Protein AF-A0A0R3PUI6-F1 (afdb_monomer_lite)

pLDDT: mean 72.41, std 14.97, range [42.34, 93.5]

InterPro domains:
  IPR003038 DAD/Ost2 [PF02109] (5-43)
  IPR003038 DAD/Ost2 [PF02109] (54-118)
  IPR003038 DAD/Ost2 [PTHR10705] (55-125)
  IPR015089 Cytochrome b-c1 complex subunit 10 [PF08997] (132-168)
  IPR029027 Single alpha-helix domain superfamily [SSF81518] (131-165)

Radius of gyration: 19.94 Å; chains: 1; bounding box: 61×32×53 Å

Organism: Angiostrongylus costaricensis (NCBI:txid334426)

Sequence (168 aa):
MQAVQVLKKLFDNYRQTTSGKLKIIDAYMLYILLTGIAQFSNVEVIRIGSESIKIVFQFLYCVLVGTFPFNSFLSGFISTITSFVLASCLRTQVNDENKAEFSHISPERAFADFIFAHKCDDAMLINDFSYPTYGAYGASAFLLAIYFCEWKTVGQYIPLWNKRYAAD

Foldseek 3Di:
DVVVVVVVVVVVCCVVPDDPVLVVLVVVLVVLVVVLVVLLVPPDPPDDDDSVCSVVVLVVCCVPVHCPPVLVSVLSNLLSVLLNLLSVLLSQLPDPVNCVVNVVADNVNSVVLSVVLNVLSVVLSVVPPDDDCSVVSSVVSVVSSVVSRPPPPVLCVVPVSVVVVPDD

Secondary structure (DSSP, 8-state):
-HHHHHHHHHHHHHHHHS-HHHHHHHHHHHHHHHHHHHHHHTS-S-S-S-GGGHHHHHHHHHHHT-STTHHHHHHHHHHHHHHHHHHHHHHHHH-GGGTTTSTT--HHHHHHHHHHHHHHHHHHHHTTTS-S-HHHHHHHHHHHHHHHS--HHHHTTSTTTGGGS---

Structure (mmCIF, N/CA/C/O backbone):
data_AF-A0A0R3PUI6-F1
#
_entry.id   AF-A0A0R3PUI6-F1
#
loop_
_atom_site.group_PDB
_atom_site.id
_atom_site.type_symbol
_atom_site.label_atom_id
_atom_site.label_alt_id
_atom_site.label_comp_id
_atom_site.label_asym_id
_atom_site.label_entity_id
_atom_site.label_seq_id
_atom_site.pdbx_PDB_ins_code
_atom_site.Cartn_x
_atom_site.Cartn_y
_atom_site.Cartn_z
_atom_site.occupancy
_atom_site.B_iso_or_equiv
_atom_site.auth_seq_id
_atom_site.auth_comp_id
_atom_site.auth_asym_id
_atom_site.auth_atom_id
_atom_site.pdbx_PDB_model_num
ATOM 1 N N . MET A 1 1 ? 15.772 12.565 25.999 1.00 66.56 1 MET A N 1
ATOM 2 C CA . MET A 1 1 ? 14.896 11.685 26.814 1.00 66.56 1 MET A CA 1
ATOM 3 C C . MET A 1 1 ? 13.399 11.901 26.568 1.00 66.56 1 MET A C 1
ATOM 5 O O . MET A 1 1 ? 12.681 10.912 26.557 1.00 66.56 1 MET A O 1
ATOM 9 N N . GLN A 1 2 ? 12.926 13.123 26.283 1.00 84.12 2 GLN A N 1
ATOM 10 C CA . GLN A 1 2 ? 11.508 13.383 25.965 1.00 84.12 2 GLN A CA 1
ATOM 11 C C . GLN A 1 2 ? 11.010 12.658 24.698 1.00 84.12 2 GLN A C 1
ATOM 13 O O . GLN A 1 2 ? 9.955 12.036 24.730 1.00 84.12 2 GLN A O 1
ATOM 18 N N . ALA A 1 3 ? 11.792 12.641 23.611 1.00 87.12 3 ALA A N 1
ATOM 19 C CA . ALA A 1 3 ? 11.397 11.967 22.366 1.00 87.12 3 ALA A CA 1
ATOM 20 C C . ALA A 1 3 ? 11.128 10.460 22.550 1.00 87.12 3 ALA A C 1
ATOM 22 O O . ALA A 1 3 ? 10.137 9.938 22.056 1.00 87.12 3 ALA A O 1
ATOM 23 N N . VAL A 1 4 ? 11.962 9.765 23.332 1.00 89.75 4 VAL A N 1
ATOM 24 C CA . VAL A 1 4 ? 11.780 8.332 23.627 1.00 89.75 4 VAL A CA 1
ATOM 25 C C . VAL A 1 4 ? 10.495 8.086 24.422 1.00 89.75 4 VAL A C 1
ATOM 27 O O . VAL A 1 4 ? 9.809 7.096 24.189 1.00 89.75 4 VAL A O 1
ATOM 30 N N . GLN A 1 5 ? 10.139 8.990 25.339 1.00 89.00 5 GLN A N 1
ATOM 31 C CA . GLN A 1 5 ? 8.887 8.899 26.096 1.00 89.00 5 GLN A CA 1
ATOM 32 C C . GLN A 1 5 ? 7.665 9.131 25.201 1.00 89.00 5 GLN A C 1
ATOM 34 O O . GLN A 1 5 ? 6.681 8.405 25.325 1.00 89.00 5 GLN A O 1
ATOM 39 N N . VAL A 1 6 ? 7.740 10.087 24.269 1.00 93.06 6 VAL A N 1
ATOM 40 C CA . VAL A 1 6 ? 6.681 10.326 23.278 1.00 93.06 6 VAL A CA 1
ATOM 41 C C . VAL A 1 6 ? 6.499 9.103 22.380 1.00 93.06 6 VAL A C 1
ATOM 43 O O . VAL A 1 6 ? 5.373 8.646 22.214 1.00 93.06 6 VAL A O 1
ATOM 46 N N . LEU A 1 7 ? 7.589 8.517 21.875 1.00 91.44 7 LEU A N 1
ATOM 47 C CA . LEU A 1 7 ? 7.534 7.310 21.042 1.00 91.44 7 LEU A CA 1
ATOM 48 C C . LEU A 1 7 ? 6.928 6.116 21.787 1.00 91.44 7 LEU A C 1
ATOM 50 O O . LEU A 1 7 ? 6.070 5.433 21.234 1.00 91.44 7 LEU A O 1
ATOM 54 N N . LYS A 1 8 ? 7.317 5.896 23.051 1.00 91.50 8 LYS A N 1
ATOM 55 C CA . LYS A 1 8 ? 6.709 4.852 23.892 1.00 91.50 8 LYS A CA 1
ATOM 56 C C . LYS A 1 8 ? 5.211 5.084 24.069 1.00 91.50 8 LYS A C 1
ATOM 58 O O . LYS A 1 8 ? 4.429 4.185 23.798 1.00 91.50 8 LYS A O 1
ATOM 63 N N . LYS A 1 9 ? 4.805 6.309 24.415 1.00 93.50 9 LYS A N 1
ATOM 64 C CA . LYS A 1 9 ? 3.390 6.655 24.598 1.00 93.50 9 LYS A CA 1
ATOM 65 C C . LYS A 1 9 ? 2.573 6.472 23.313 1.00 93.50 9 LYS A C 1
ATOM 67 O O . LYS A 1 9 ? 1.459 5.964 23.375 1.00 93.50 9 LYS A O 1
ATOM 72 N N . LEU A 1 10 ? 3.117 6.856 22.156 1.00 92.12 10 LEU A N 1
ATOM 73 C CA . LEU A 1 10 ? 2.472 6.643 20.856 1.00 92.12 10 LEU A CA 1
ATOM 74 C C . LEU A 1 10 ? 2.314 5.154 20.541 1.00 92.12 10 LEU A C 1
ATOM 76 O O . LEU A 1 10 ? 1.241 4.733 20.117 1.00 92.12 10 LEU A O 1
ATOM 80 N N . PHE A 1 11 ? 3.355 4.358 20.784 1.00 90.19 11 PHE A N 1
ATOM 81 C CA . PHE A 1 11 ? 3.322 2.917 20.551 1.00 90.19 11 PHE A CA 1
ATOM 82 C C . PHE A 1 11 ? 2.344 2.196 21.488 1.00 90.19 11 PHE A C 1
ATOM 84 O O . PHE A 1 11 ? 1.568 1.352 21.039 1.00 90.19 11 PHE A O 1
ATOM 91 N N . ASP A 1 12 ? 2.338 2.560 22.770 1.00 92.81 12 ASP A N 1
ATOM 92 C CA . ASP A 1 12 ? 1.431 1.990 23.767 1.00 92.81 12 ASP A CA 1
ATOM 93 C C . ASP A 1 12 ? -0.030 2.323 23.436 1.00 92.81 12 ASP A C 1
ATOM 95 O O . ASP A 1 12 ? -0.879 1.428 23.444 1.00 92.81 12 ASP A O 1
ATOM 99 N N . ASN A 1 13 ? -0.311 3.573 23.046 1.00 91.94 13 ASN A N 1
ATOM 100 C CA . ASN A 1 13 ? -1.634 3.989 22.578 1.00 91.94 13 ASN A CA 1
ATOM 101 C C . ASN A 1 13 ? -2.050 3.230 21.311 1.00 91.94 13 ASN A C 1
ATOM 103 O O . ASN A 1 13 ? -3.132 2.654 21.268 1.00 91.94 13 ASN A O 1
ATOM 107 N N . TYR A 1 14 ? -1.182 3.154 20.298 1.00 89.88 14 TYR A N 1
ATOM 108 C CA . TYR A 1 14 ? -1.461 2.409 19.065 1.00 89.88 14 TYR A CA 1
ATOM 109 C C . TYR A 1 14 ? -1.798 0.939 19.348 1.00 89.88 14 TYR A C 1
ATOM 111 O O . TYR A 1 14 ? -2.744 0.384 18.781 1.00 89.88 14 TYR A O 1
ATOM 119 N N . ARG A 1 15 ? -1.045 0.307 20.257 1.00 89.75 15 ARG A N 1
ATOM 120 C CA . ARG A 1 15 ? -1.237 -1.097 20.623 1.00 89.75 15 ARG A CA 1
ATOM 121 C C . ARG A 1 15 ? -2.583 -1.342 21.308 1.00 89.75 15 ARG A C 1
ATOM 123 O O . ARG A 1 15 ? -3.131 -2.427 21.109 1.00 89.75 15 ARG A O 1
ATOM 130 N N . GLN A 1 16 ? -3.092 -0.383 22.077 1.00 89.81 16 GLN A N 1
ATOM 131 C CA . GLN A 1 16 ? -4.359 -0.501 22.807 1.00 89.81 16 GLN A CA 1
ATOM 132 C C . GLN A 1 16 ? -5.574 -0.124 21.950 1.00 89.81 16 GLN A C 1
ATOM 134 O O . GLN A 1 16 ? -6.572 -0.838 21.987 1.00 89.81 16 GLN A O 1
ATOM 139 N N . THR A 1 17 ? -5.482 0.940 21.149 1.00 88.31 17 THR A N 1
ATOM 140 C CA . THR A 1 17 ? -6.613 1.460 20.361 1.00 88.31 17 THR A CA 1
ATOM 141 C C . THR A 1 17 ? -6.857 0.665 19.073 1.00 88.31 17 THR A C 1
ATOM 143 O O . THR A 1 17 ? -7.997 0.511 18.647 1.00 88.31 17 THR A O 1
ATOM 146 N N . THR A 1 18 ? -5.807 0.118 18.448 1.00 88.31 18 THR A N 1
ATOM 147 C CA . THR A 1 18 ? -5.923 -0.510 17.118 1.00 88.31 18 THR A CA 1
ATOM 148 C C . THR A 1 18 ? -6.318 -1.986 17.204 1.00 88.31 18 THR A C 1
ATOM 150 O O . THR A 1 18 ? -5.652 -2.794 17.871 1.00 88.31 18 THR A O 1
ATOM 153 N N . SER A 1 19 ? -7.366 -2.368 16.466 1.00 89.62 19 SER A N 1
ATOM 154 C CA . SER A 1 19 ? -7.842 -3.753 16.390 1.00 89.62 19 SER A CA 1
ATOM 155 C C . SER A 1 19 ? -6.830 -4.688 15.703 1.00 89.62 19 SER A C 1
ATOM 157 O O . SER A 1 19 ? -5.956 -4.262 14.945 1.00 89.62 19 SER A O 1
ATOM 159 N N . GLY A 1 20 ? -6.932 -5.998 15.960 1.00 88.12 20 GLY A N 1
ATOM 160 C CA . GLY A 1 20 ? -6.009 -6.993 15.395 1.00 88.12 20 GLY A CA 1
ATOM 161 C C . GLY A 1 20 ? -6.016 -7.044 13.863 1.00 88.12 20 GLY A C 1
ATOM 162 O O . GLY A 1 20 ? -4.962 -7.202 13.255 1.00 88.12 20 GLY A O 1
ATOM 163 N N . LYS A 1 21 ? -7.183 -6.843 13.236 1.00 87.88 21 LYS A N 1
ATOM 164 C CA . LYS A 1 21 ? -7.322 -6.823 11.771 1.00 87.88 21 LYS A CA 1
ATOM 165 C C . LYS A 1 21 ? -6.571 -5.640 11.155 1.00 87.88 21 LYS A C 1
ATOM 167 O O . LYS A 1 21 ? -5.836 -5.829 10.192 1.00 87.88 21 LYS A O 1
ATOM 172 N N . LEU A 1 22 ? -6.687 -4.451 11.753 1.00 89.44 22 LEU A N 1
ATOM 173 C CA . LEU A 1 22 ? -5.975 -3.259 11.284 1.00 89.44 22 LEU A CA 1
ATOM 174 C C . LEU A 1 22 ? -4.454 -3.406 11.437 1.00 89.44 22 LEU A C 1
ATOM 176 O O . LEU A 1 22 ? -3.719 -3.047 10.525 1.00 89.44 22 LEU A O 1
A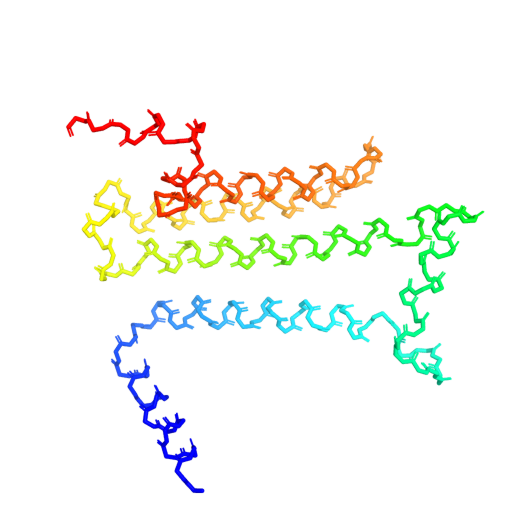TOM 180 N N . LYS A 1 23 ? -3.979 -4.032 12.523 1.00 92.38 23 LYS A N 1
ATOM 181 C CA . LYS A 1 23 ? -2.543 -4.302 12.725 1.00 92.38 23 LYS A CA 1
ATOM 182 C C . LYS A 1 23 ? -1.934 -5.181 11.629 1.00 92.38 23 LYS A C 1
ATOM 184 O O . LYS A 1 23 ? -0.769 -4.993 11.293 1.00 92.38 23 LYS A O 1
ATOM 189 N N . ILE A 1 24 ? -2.696 -6.134 11.084 1.00 92.81 24 ILE A N 1
ATOM 190 C CA . ILE A 1 24 ? -2.241 -6.979 9.968 1.00 92.81 24 ILE A CA 1
ATOM 191 C C . ILE A 1 24 ? -2.090 -6.140 8.695 1.00 92.81 24 ILE A C 1
ATOM 193 O O . ILE A 1 24 ? -1.083 -6.267 8.002 1.00 92.81 24 ILE A O 1
ATOM 197 N N . ILE A 1 25 ? -3.048 -5.251 8.416 1.00 92.50 25 ILE A N 1
ATOM 198 C CA . ILE A 1 25 ? -2.982 -4.343 7.262 1.00 92.50 25 ILE A CA 1
ATOM 199 C C . ILE A 1 25 ? -1.794 -3.380 7.411 1.00 92.50 25 ILE A C 1
ATOM 201 O O . ILE A 1 25 ? -1.027 -3.202 6.469 1.00 92.50 25 ILE A O 1
ATOM 205 N N . ASP A 1 26 ? -1.579 -2.826 8.607 1.00 91.75 26 ASP A N 1
ATOM 206 C CA . ASP A 1 26 ? -0.437 -1.953 8.901 1.00 91.75 26 ASP A CA 1
ATOM 207 C C . ASP A 1 26 ? 0.911 -2.693 8.754 1.00 91.75 26 ASP A C 1
ATOM 209 O O . ASP A 1 26 ? 1.869 -2.137 8.214 1.00 91.75 26 ASP A O 1
ATOM 213 N N . ALA A 1 27 ? 0.988 -3.967 9.159 1.00 93.12 27 ALA A N 1
ATOM 214 C CA . ALA A 1 27 ? 2.172 -4.803 8.945 1.00 93.12 27 ALA A CA 1
ATOM 215 C C . ALA A 1 27 ? 2.423 -5.091 7.454 1.00 93.12 27 ALA A C 1
ATOM 217 O O . ALA A 1 27 ? 3.571 -5.078 7.009 1.00 93.12 27 ALA A O 1
ATOM 218 N N . TYR A 1 28 ? 1.362 -5.308 6.672 1.00 92.88 28 TYR A N 1
ATOM 219 C CA . TYR A 1 28 ? 1.456 -5.469 5.221 1.00 92.88 28 TYR A CA 1
ATOM 220 C C . TYR A 1 28 ? 1.917 -4.179 4.525 1.00 92.88 28 TYR A C 1
ATOM 222 O O . TYR A 1 28 ? 2.812 -4.227 3.683 1.00 92.88 28 TYR A O 1
ATOM 230 N N . MET A 1 29 ? 1.401 -3.014 4.930 1.00 91.75 29 MET A N 1
ATOM 231 C CA . MET A 1 29 ? 1.878 -1.717 4.431 1.00 91.75 29 MET A CA 1
ATOM 232 C C . MET A 1 29 ? 3.357 -1.484 4.750 1.00 91.75 29 MET A C 1
ATOM 234 O O . MET A 1 29 ? 4.101 -1.000 3.896 1.00 91.75 29 MET A O 1
ATOM 238 N N . LEU A 1 30 ? 3.804 -1.863 5.953 1.00 92.25 30 LEU A N 1
ATOM 239 C CA . LEU A 1 30 ? 5.218 -1.805 6.320 1.00 92.25 30 LEU A CA 1
ATOM 240 C C . LEU A 1 30 ? 6.063 -2.736 5.442 1.00 92.25 30 LEU A C 1
ATOM 242 O O . LEU A 1 30 ? 7.127 -2.329 4.986 1.00 92.25 30 LEU A O 1
ATOM 246 N N . TYR A 1 31 ? 5.591 -3.957 5.178 1.00 91.25 31 TYR A N 1
ATOM 247 C CA . TYR A 1 31 ? 6.259 -4.882 4.263 1.00 91.25 31 TYR A CA 1
ATOM 248 C C . TYR A 1 31 ? 6.410 -4.276 2.863 1.00 91.25 31 TYR A C 1
ATOM 250 O O . TYR A 1 31 ? 7.531 -4.226 2.364 1.00 91.25 31 TYR A O 1
ATOM 258 N N . ILE A 1 32 ? 5.336 -3.736 2.270 1.00 88.88 32 ILE A N 1
ATOM 259 C CA . ILE A 1 32 ? 5.394 -3.103 0.941 1.00 88.88 32 ILE A CA 1
ATOM 260 C C . ILE A 1 32 ? 6.394 -1.942 0.934 1.00 88.88 32 ILE A C 1
ATOM 262 O O . ILE A 1 32 ? 7.230 -1.844 0.035 1.00 88.88 32 ILE A O 1
ATOM 266 N N . LEU A 1 33 ? 6.358 -1.091 1.962 1.00 86.75 33 LEU A N 1
ATOM 267 C CA . LEU A 1 33 ? 7.284 0.031 2.096 1.00 86.75 33 LEU A CA 1
ATOM 268 C C . LEU A 1 33 ? 8.742 -0.447 2.142 1.00 86.75 33 LEU A C 1
ATOM 270 O O . LEU A 1 33 ? 9.590 0.081 1.424 1.00 86.75 33 LEU A O 1
ATOM 274 N N . LEU A 1 34 ? 9.030 -1.469 2.952 1.00 85.94 34 LEU A N 1
ATOM 275 C CA . LEU A 1 34 ? 10.362 -2.059 3.048 1.00 85.94 34 LEU A CA 1
ATOM 276 C C . LEU A 1 34 ? 10.784 -2.724 1.736 1.00 85.94 34 LEU A C 1
ATOM 278 O O . LEU A 1 34 ? 11.943 -2.589 1.358 1.00 85.94 34 LEU A O 1
ATOM 282 N N . THR A 1 35 ? 9.873 -3.385 1.016 1.00 84.06 35 THR A N 1
ATOM 283 C CA . THR A 1 35 ? 10.176 -3.954 -0.305 1.00 84.06 35 THR A CA 1
ATOM 284 C C . THR A 1 35 ? 10.452 -2.882 -1.349 1.00 84.06 35 THR A C 1
ATOM 286 O O . THR A 1 35 ? 11.388 -3.046 -2.120 1.00 84.06 35 THR A O 1
ATOM 289 N N . GLY A 1 36 ? 9.729 -1.757 -1.332 1.00 80.00 36 GLY A N 1
ATOM 290 C CA . GLY A 1 36 ? 10.007 -0.617 -2.203 1.00 80.00 36 GLY A CA 1
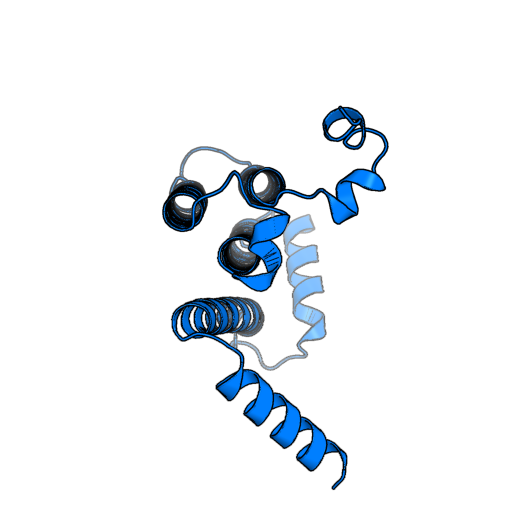ATOM 291 C C . GLY A 1 36 ? 11.383 -0.020 -1.909 1.00 80.00 36 GLY A C 1
ATOM 292 O O . GLY A 1 36 ? 12.195 0.132 -2.817 1.00 80.00 36 GLY A O 1
ATOM 293 N N . ILE A 1 37 ? 11.703 0.223 -0.632 1.00 80.75 37 ILE A N 1
ATOM 294 C CA . ILE A 1 37 ? 13.035 0.692 -0.208 1.00 80.75 37 ILE A CA 1
ATOM 295 C C . ILE A 1 37 ? 14.115 -0.306 -0.634 1.00 80.75 37 ILE A C 1
ATOM 297 O O . ILE A 1 37 ? 15.113 0.086 -1.230 1.00 80.75 37 ILE A O 1
ATOM 301 N N . ALA A 1 38 ? 13.900 -1.597 -0.386 1.00 79.00 38 ALA A N 1
ATOM 302 C CA . ALA A 1 38 ? 14.824 -2.643 -0.791 1.00 79.00 38 ALA A CA 1
ATOM 303 C C . ALA A 1 38 ? 14.954 -2.737 -2.316 1.00 79.00 38 ALA A C 1
ATOM 305 O O . ALA A 1 38 ? 16.035 -3.051 -2.788 1.00 79.00 38 ALA A O 1
ATOM 306 N N . GLN A 1 39 ? 13.915 -2.447 -3.101 1.00 70.69 39 GLN A N 1
ATOM 307 C CA . GLN A 1 39 ? 13.989 -2.391 -4.561 1.00 70.69 39 GLN A CA 1
ATOM 308 C C . GLN A 1 39 ? 14.862 -1.223 -5.032 1.00 70.69 39 GLN A C 1
ATOM 310 O O . GLN A 1 39 ? 15.629 -1.398 -5.972 1.00 70.69 39 GLN A O 1
ATOM 315 N N . PHE A 1 40 ? 14.823 -0.073 -4.349 1.00 65.62 40 PHE A N 1
ATOM 316 C CA . PHE A 1 40 ? 15.774 1.021 -4.584 1.00 65.62 40 PHE A CA 1
ATOM 317 C C . PHE A 1 40 ? 17.196 0.667 -4.143 1.00 65.62 40 PHE A C 1
ATOM 319 O O . PHE A 1 40 ? 18.148 0.977 -4.855 1.00 65.62 40 PHE A O 1
ATOM 326 N N . SER A 1 41 ? 17.356 -0.002 -2.997 1.00 63.72 41 SER A N 1
ATOM 327 C CA . SER A 1 41 ? 18.670 -0.398 -2.471 1.00 63.72 41 SER A CA 1
ATOM 328 C C . SER A 1 41 ? 19.309 -1.560 -3.247 1.00 63.72 41 SER A C 1
ATOM 330 O O . SER A 1 41 ? 20.528 -1.606 -3.384 1.00 63.72 41 SER A O 1
ATOM 332 N N . ASN A 1 42 ? 18.502 -2.479 -3.786 1.00 53.66 42 ASN A N 1
ATOM 333 C CA . ASN A 1 42 ? 18.925 -3.603 -4.627 1.00 53.66 42 ASN A CA 1
ATOM 334 C C . ASN A 1 42 ? 19.044 -3.227 -6.115 1.00 53.66 42 ASN A C 1
ATOM 336 O O . ASN A 1 42 ? 19.286 -4.117 -6.929 1.00 53.66 42 ASN A O 1
ATOM 340 N N . VAL A 1 43 ? 18.981 -1.934 -6.485 1.00 56.16 43 VAL A N 1
ATOM 341 C CA . VAL A 1 43 ? 19.630 -1.422 -7.715 1.00 56.16 43 VAL A CA 1
ATOM 342 C C . VAL A 1 43 ? 21.158 -1.497 -7.506 1.00 56.16 43 VAL A C 1
ATOM 344 O O . VAL A 1 43 ? 21.873 -0.527 -7.241 1.00 56.16 43 VAL A O 1
ATOM 347 N N . GLU A 1 44 ? 21.581 -2.755 -7.498 1.00 51.47 44 GLU A N 1
ATOM 348 C CA . GLU A 1 44 ? 22.854 -3.425 -7.278 1.00 51.47 44 GLU A CA 1
ATOM 349 C C . GLU A 1 44 ? 23.917 -2.813 -6.351 1.00 51.47 44 GLU A C 1
ATOM 351 O O . GLU A 1 44 ? 24.577 -1.799 -6.608 1.00 51.47 44 GLU A O 1
ATOM 356 N N . VAL A 1 45 ? 24.199 -3.633 -5.336 1.00 45.25 45 VAL A N 1
ATOM 357 C CA . VAL A 1 45 ? 25.442 -3.821 -4.579 1.00 45.25 45 VAL A CA 1
ATOM 358 C C . VAL A 1 45 ? 26.510 -4.515 -5.461 1.00 45.25 45 VAL A C 1
ATOM 360 O O . VAL A 1 45 ? 27.126 -5.492 -5.060 1.00 45.25 45 VAL A O 1
ATOM 363 N N . ILE A 1 46 ? 26.764 -4.031 -6.686 1.00 45.88 46 ILE A N 1
ATOM 364 C CA . ILE A 1 46 ? 27.947 -4.434 -7.487 1.00 45.88 46 ILE A CA 1
ATOM 365 C C . ILE A 1 46 ? 28.566 -3.215 -8.194 1.00 45.88 46 ILE A C 1
ATOM 367 O O . ILE A 1 46 ? 28.772 -3.179 -9.401 1.00 45.88 46 ILE A O 1
ATOM 371 N N . ARG A 1 47 ? 28.885 -2.170 -7.429 1.00 45.41 47 ARG A N 1
ATOM 372 C CA . ARG A 1 47 ? 30.063 -1.320 -7.668 1.00 45.41 47 ARG A CA 1
ATOM 373 C C . ARG A 1 47 ? 30.242 -0.391 -6.480 1.00 45.41 47 ARG A C 1
ATOM 375 O O . ARG A 1 47 ? 29.323 0.307 -6.073 1.00 45.41 47 ARG A O 1
ATOM 382 N N . ILE A 1 48 ? 31.452 -0.386 -5.943 1.00 48.53 48 ILE A N 1
ATOM 383 C CA . ILE A 1 48 ? 31.927 0.583 -4.959 1.00 48.53 48 ILE A CA 1
ATOM 384 C C . ILE A 1 48 ? 31.853 1.972 -5.629 1.00 48.53 48 ILE A C 1
ATOM 386 O O . ILE A 1 48 ? 32.683 2.279 -6.480 1.00 48.53 48 ILE A O 1
ATOM 390 N N . GLY A 1 49 ? 30.831 2.784 -5.327 1.00 51.19 49 GLY A N 1
ATOM 391 C CA . GLY A 1 49 ? 30.684 4.133 -5.892 1.00 51.19 49 GLY A CA 1
ATOM 392 C C . GLY A 1 49 ? 29.358 4.826 -5.547 1.00 51.19 49 GLY A C 1
ATOM 393 O O . GLY A 1 49 ? 28.296 4.244 -5.722 1.00 51.19 49 GLY A O 1
ATOM 394 N N . SER A 1 50 ? 29.459 6.070 -5.061 1.00 52.69 50 SER A N 1
ATOM 395 C CA . SER A 1 50 ? 28.404 7.020 -4.645 1.00 52.69 50 SER A CA 1
ATOM 396 C C . SER A 1 50 ? 26.970 6.761 -5.159 1.00 52.69 50 SER A C 1
ATOM 398 O O . SER A 1 50 ? 26.699 6.840 -6.359 1.00 52.69 50 SER A O 1
ATOM 400 N N . GLU A 1 51 ? 26.042 6.553 -4.215 1.00 55.94 51 GLU A N 1
ATOM 401 C CA . GLU A 1 51 ? 24.597 6.304 -4.398 1.00 55.94 51 GLU A CA 1
ATOM 402 C C . GLU A 1 51 ? 23.907 7.304 -5.351 1.00 55.94 51 GLU A C 1
ATOM 404 O O . GLU A 1 51 ? 23.073 6.922 -6.172 1.00 55.94 51 GLU A O 1
ATOM 409 N N . SER A 1 52 ? 24.290 8.585 -5.306 1.00 54.72 52 SER A N 1
ATOM 410 C CA . SER A 1 52 ? 23.612 9.662 -6.047 1.00 54.72 52 SER A CA 1
ATOM 411 C C . SER A 1 52 ? 23.854 9.641 -7.560 1.00 54.72 52 SER A C 1
ATOM 413 O O . SER A 1 52 ? 23.125 10.279 -8.317 1.00 54.72 52 SER A O 1
ATOM 415 N N . ILE A 1 53 ? 24.881 8.928 -8.024 1.00 57.94 53 ILE A N 1
ATOM 416 C CA . ILE A 1 53 ? 25.333 8.976 -9.421 1.00 57.94 53 ILE A CA 1
ATOM 417 C C . ILE A 1 53 ? 24.610 7.923 -10.298 1.00 57.94 53 ILE A C 1
ATOM 419 O O . ILE A 1 53 ? 24.545 8.057 -11.523 1.00 57.94 53 ILE A O 1
ATOM 423 N N . LYS A 1 54 ? 23.978 6.910 -9.686 1.00 61.41 54 LYS A N 1
ATOM 424 C CA . LYS A 1 54 ? 23.327 5.782 -10.381 1.00 61.41 54 LYS A CA 1
ATOM 425 C C . LYS A 1 54 ? 22.101 6.190 -11.208 1.00 61.41 54 LYS A C 1
ATOM 427 O O . LYS A 1 54 ? 21.984 5.776 -12.359 1.00 61.41 54 LYS A O 1
ATOM 432 N N . ILE A 1 55 ? 21.222 7.040 -10.661 1.00 59.50 55 ILE A N 1
ATOM 433 C CA . ILE A 1 55 ? 20.026 7.545 -11.368 1.00 59.50 55 ILE A CA 1
ATOM 434 C C . ILE A 1 55 ? 20.435 8.325 -12.617 1.00 59.50 55 ILE A C 1
ATOM 436 O O . ILE A 1 55 ? 19.824 8.170 -13.671 1.00 59.50 55 ILE A O 1
ATOM 440 N N . VAL A 1 56 ? 21.502 9.120 -12.516 1.00 62.00 56 VAL A N 1
ATOM 441 C CA . VAL A 1 56 ? 22.006 9.932 -13.627 1.00 62.00 56 VAL A CA 1
ATOM 442 C C . VAL A 1 56 ? 22.574 9.043 -14.732 1.00 62.00 56 VAL A C 1
ATOM 444 O O . VAL A 1 56 ? 22.235 9.253 -15.892 1.00 62.00 56 VAL A O 1
ATOM 447 N N . PHE A 1 57 ? 23.361 8.010 -14.404 1.00 61.53 57 PHE A N 1
ATOM 448 C CA . PHE A 1 57 ? 23.868 7.067 -15.411 1.00 61.53 57 PHE A CA 1
ATOM 449 C C . PHE A 1 57 ? 22.768 6.215 -16.051 1.00 61.53 57 PHE A C 1
ATOM 451 O O . PHE A 1 57 ? 22.799 6.015 -17.263 1.00 61.53 57 PHE A O 1
ATOM 458 N N . GLN A 1 58 ? 21.782 5.752 -15.277 1.00 57.22 58 GLN A N 1
ATOM 459 C CA . GLN A 1 58 ? 20.649 4.989 -15.804 1.00 57.22 58 GLN A CA 1
ATOM 460 C C . GLN A 1 58 ? 19.759 5.857 -16.703 1.00 57.22 58 GLN A C 1
ATOM 462 O O . GLN A 1 58 ? 19.313 5.390 -17.748 1.00 57.22 58 GLN A O 1
ATOM 467 N N . PHE A 1 59 ? 19.541 7.124 -16.333 1.00 61.41 59 PHE A N 1
ATOM 468 C CA . PHE A 1 59 ? 18.829 8.106 -17.151 1.00 61.41 59 PHE A CA 1
ATOM 469 C C . PHE A 1 59 ? 19.587 8.408 -18.451 1.00 61.41 59 PHE A C 1
ATOM 471 O O . PHE A 1 59 ? 18.992 8.394 -19.525 1.00 61.41 59 PHE A O 1
ATOM 478 N N . LEU A 1 60 ? 20.909 8.593 -18.381 1.00 62.28 60 LEU A N 1
ATOM 479 C CA . LEU A 1 60 ? 21.747 8.843 -19.556 1.00 62.28 60 LEU A CA 1
ATOM 480 C C . LEU A 1 60 ? 21.807 7.623 -20.494 1.00 62.28 60 LEU A C 1
ATOM 482 O O . LEU A 1 60 ? 21.708 7.782 -21.707 1.00 62.28 60 LEU A O 1
ATOM 486 N N . TYR A 1 61 ? 21.897 6.402 -19.952 1.00 59.22 61 TYR A N 1
ATOM 487 C CA . TYR A 1 61 ? 21.808 5.159 -20.730 1.00 59.22 61 TYR A CA 1
ATOM 488 C C . TYR A 1 61 ? 20.435 5.009 -21.402 1.00 59.22 61 TYR A C 1
ATOM 490 O O . TYR A 1 61 ? 20.367 4.646 -22.574 1.00 59.22 61 TYR A O 1
ATOM 498 N N . CYS A 1 62 ? 19.357 5.380 -20.700 1.00 60.47 62 CYS A N 1
ATOM 499 C CA . CYS A 1 62 ? 17.995 5.412 -21.238 1.00 60.47 62 CYS A CA 1
ATOM 500 C C . CYS A 1 62 ? 17.873 6.305 -22.483 1.00 60.47 62 CYS A C 1
ATOM 502 O O . CYS A 1 62 ? 17.203 5.943 -23.448 1.00 60.47 62 CYS A O 1
ATOM 504 N N . VAL A 1 63 ? 18.545 7.462 -22.460 1.00 59.94 63 VAL A N 1
ATOM 505 C CA . VAL A 1 63 ? 18.566 8.433 -23.565 1.00 59.94 63 VAL A CA 1
ATOM 506 C C . VAL A 1 63 ? 19.475 7.980 -24.719 1.00 59.94 63 VAL A C 1
ATOM 508 O O . VAL A 1 63 ? 19.194 8.311 -25.867 1.00 59.94 63 VAL A O 1
ATOM 511 N N . LEU A 1 64 ? 20.550 7.227 -24.440 1.00 53.97 64 LEU A N 1
ATOM 512 C CA . LEU A 1 64 ? 21.586 6.876 -25.427 1.00 53.97 64 LEU A CA 1
ATOM 513 C C . LEU A 1 64 ? 21.434 5.487 -26.075 1.00 53.97 64 LEU A C 1
ATOM 515 O O . LEU A 1 64 ? 21.767 5.338 -27.247 1.00 53.97 64 LEU A O 1
ATOM 519 N N . VAL A 1 65 ? 20.990 4.469 -25.331 1.00 57.78 65 VAL A N 1
ATOM 520 C CA . VAL A 1 65 ? 20.993 3.050 -25.758 1.00 57.78 65 VAL A CA 1
ATOM 521 C C . VAL A 1 65 ? 19.580 2.452 -25.814 1.00 57.78 65 VAL A C 1
ATOM 523 O O . VAL A 1 65 ? 19.354 1.469 -26.517 1.00 57.78 65 VAL A O 1
ATOM 526 N N . GLY A 1 66 ? 18.610 3.067 -25.131 1.00 56.59 66 GLY A N 1
ATOM 527 C CA . GLY A 1 66 ? 17.212 2.628 -25.084 1.00 56.59 66 GLY A CA 1
ATOM 528 C C . GLY A 1 66 ? 16.726 2.304 -23.666 1.00 56.59 66 GLY A C 1
ATOM 529 O O . GLY A 1 66 ? 17.463 2.396 -22.690 1.00 56.59 66 GLY A O 1
ATOM 530 N N . THR A 1 67 ? 15.452 1.925 -23.535 1.00 56.75 67 THR A N 1
ATOM 531 C CA . THR A 1 67 ? 14.690 1.950 -22.268 1.00 56.75 67 THR A CA 1
ATOM 532 C C . THR A 1 67 ? 14.851 0.734 -21.339 1.00 56.75 67 THR A C 1
ATOM 534 O O . THR A 1 67 ? 14.079 0.570 -20.389 1.00 56.75 67 THR A O 1
ATOM 537 N N . PHE A 1 68 ? 15.829 -0.139 -21.578 1.00 51.28 68 PHE A N 1
ATOM 538 C CA . PHE A 1 68 ? 16.075 -1.331 -20.756 1.00 51.28 68 PHE A CA 1
ATOM 539 C C . PHE A 1 68 ? 17.316 -1.114 -19.875 1.00 51.28 68 PHE A C 1
ATOM 541 O O . PHE A 1 68 ? 18.337 -0.725 -20.431 1.00 51.28 68 PHE A O 1
ATOM 548 N N . PRO A 1 69 ? 17.308 -1.322 -18.538 1.00 57.47 69 PRO A N 1
ATOM 549 C CA . PRO A 1 69 ? 16.266 -1.881 -17.655 1.00 57.47 69 PRO A CA 1
ATOM 550 C C . PRO A 1 69 ? 15.334 -0.846 -16.979 1.00 57.47 69 PRO A C 1
ATOM 552 O O . PRO A 1 69 ? 14.616 -1.181 -16.035 1.00 57.47 69 PRO A O 1
ATOM 555 N N . PHE A 1 70 ? 15.328 0.415 -17.422 1.00 63.22 70 PHE A N 1
ATOM 556 C CA . PHE A 1 70 ? 14.554 1.487 -16.776 1.00 63.22 70 PHE A CA 1
ATOM 557 C C . PHE A 1 70 ? 13.042 1.212 -16.728 1.00 63.22 70 PHE A C 1
ATOM 559 O O . PHE A 1 70 ? 12.411 1.469 -15.705 1.00 63.22 70 PHE A O 1
ATOM 566 N N . ASN A 1 71 ? 12.464 0.641 -17.789 1.00 66.19 71 ASN A N 1
ATOM 567 C CA . ASN A 1 71 ? 11.031 0.333 -17.838 1.00 66.19 71 ASN A CA 1
ATOM 568 C C . ASN A 1 71 ? 10.614 -0.729 -16.812 1.00 66.19 71 ASN A C 1
ATOM 570 O O . ASN A 1 71 ? 9.593 -0.568 -16.148 1.00 66.19 71 ASN A O 1
ATOM 574 N N . SER A 1 72 ? 11.412 -1.786 -16.645 1.00 69.25 72 SER A N 1
ATOM 575 C CA . SER A 1 72 ? 11.141 -2.853 -15.673 1.00 69.25 72 SER A CA 1
ATOM 576 C C . SER A 1 72 ? 11.305 -2.359 -14.234 1.00 69.25 72 SER A C 1
ATOM 578 O O . SER A 1 72 ? 10.504 -2.696 -13.366 1.00 69.25 72 SER A O 1
ATOM 580 N N . PHE A 1 73 ? 12.295 -1.493 -13.989 1.00 69.81 73 PHE A N 1
ATOM 581 C CA . PHE A 1 73 ? 12.462 -0.827 -12.698 1.00 69.81 73 PHE A CA 1
ATOM 582 C C . PHE A 1 73 ? 11.270 0.083 -12.364 1.00 69.81 73 PHE A C 1
ATOM 584 O O . PHE A 1 73 ? 10.703 -0.020 -11.276 1.00 69.81 73 PHE A O 1
ATOM 591 N N . LEU A 1 74 ? 10.866 0.941 -13.307 1.00 71.44 74 LEU A N 1
ATOM 592 C CA . LEU A 1 74 ? 9.755 1.872 -13.123 1.00 71.44 74 LEU A CA 1
ATOM 593 C C . LEU A 1 74 ? 8.423 1.133 -12.928 1.00 71.44 74 LEU A C 1
ATOM 595 O O . LEU A 1 74 ? 7.642 1.520 -12.065 1.00 71.44 74 LEU A O 1
ATOM 599 N N . SER A 1 75 ? 8.192 0.052 -13.680 1.00 72.44 75 SER A N 1
ATOM 600 C CA . SER A 1 75 ? 7.007 -0.804 -13.542 1.00 72.44 75 SER A CA 1
ATOM 601 C C . SER A 1 75 ? 6.903 -1.411 -12.137 1.00 72.44 75 SER A C 1
ATOM 603 O O . SER A 1 75 ? 5.899 -1.219 -11.450 1.00 72.44 75 SER A O 1
ATOM 605 N N . GLY A 1 76 ? 7.980 -2.039 -11.646 1.00 73.88 76 GLY A N 1
ATOM 606 C CA . GLY A 1 76 ? 7.996 -2.596 -10.291 1.00 73.88 76 GLY A CA 1
ATOM 607 C C . GLY A 1 76 ? 7.844 -1.523 -9.205 1.00 73.88 76 GLY A C 1
ATOM 608 O O . GLY A 1 76 ? 7.124 -1.720 -8.229 1.00 73.88 76 GLY A O 1
ATOM 609 N N . PHE A 1 77 ? 8.457 -0.349 -9.389 1.00 76.44 77 PHE A N 1
ATOM 610 C CA . PHE A 1 77 ? 8.293 0.764 -8.453 1.00 76.44 77 PHE A CA 1
ATOM 611 C C . PHE A 1 77 ? 6.843 1.278 -8.404 1.00 76.44 77 PHE A C 1
ATOM 613 O O . PHE A 1 77 ? 6.295 1.468 -7.320 1.00 76.44 77 PHE A O 1
ATOM 620 N N . ILE A 1 78 ? 6.185 1.461 -9.552 1.00 77.19 78 ILE A N 1
ATOM 621 C CA . ILE A 1 78 ? 4.795 1.938 -9.586 1.00 77.19 78 ILE A CA 1
ATOM 622 C C . ILE A 1 78 ? 3.828 0.891 -9.009 1.00 77.19 78 ILE A C 1
ATOM 624 O O . ILE A 1 78 ? 2.883 1.267 -8.311 1.00 77.19 78 ILE A O 1
ATOM 628 N N . SER A 1 79 ? 4.070 -0.408 -9.213 1.00 79.44 79 SER A N 1
ATOM 629 C CA . SER A 1 79 ? 3.252 -1.458 -8.587 1.00 79.44 79 SER A CA 1
ATOM 630 C C . SER A 1 79 ? 3.391 -1.478 -7.059 1.00 79.44 79 SER A C 1
ATOM 632 O O . SER A 1 79 ? 2.384 -1.556 -6.350 1.00 79.44 79 SER A O 1
ATOM 634 N N . THR A 1 80 ? 4.602 -1.293 -6.510 1.00 82.50 80 THR A N 1
ATOM 635 C CA . THR A 1 80 ? 4.764 -1.195 -5.043 1.00 82.50 80 THR A CA 1
ATOM 636 C C . THR A 1 80 ? 4.026 0.016 -4.460 1.00 82.50 80 THR A C 1
ATOM 638 O O . THR A 1 80 ? 3.361 -0.118 -3.431 1.00 82.50 80 THR A O 1
ATOM 641 N N . ILE A 1 81 ? 4.044 1.173 -5.139 1.00 84.12 81 ILE A N 1
ATOM 642 C CA . ILE A 1 81 ? 3.222 2.333 -4.748 1.00 84.12 81 ILE A CA 1
ATOM 643 C C . ILE A 1 81 ? 1.730 1.989 -4.815 1.00 84.12 81 ILE A C 1
ATOM 645 O O . ILE A 1 81 ? 0.993 2.281 -3.874 1.00 84.12 81 ILE A O 1
ATOM 649 N N . THR A 1 82 ? 1.277 1.365 -5.902 1.00 84.25 82 THR A N 1
ATOM 650 C CA . THR A 1 82 ? -0.138 1.019 -6.098 1.00 84.25 82 THR A CA 1
ATOM 651 C C . THR A 1 82 ? -0.636 0.088 -4.995 1.00 84.25 82 THR A C 1
ATOM 653 O O . THR A 1 82 ? -1.657 0.364 -4.36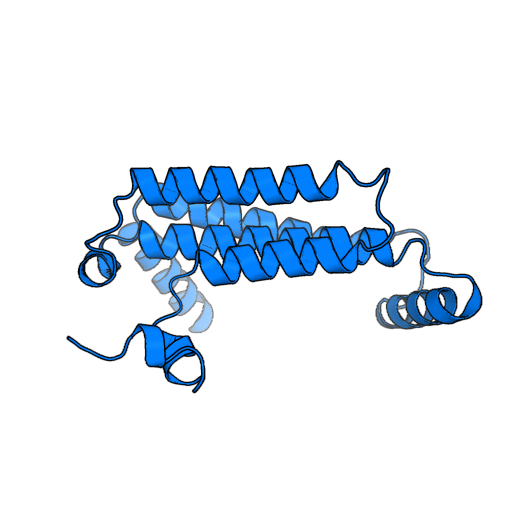5 1.00 84.25 82 THR A O 1
ATOM 656 N N . SER A 1 83 ? 0.129 -0.958 -4.682 1.00 86.44 83 SER A N 1
ATOM 657 C CA . SER A 1 83 ? -0.174 -1.894 -3.595 1.00 86.44 83 SER A CA 1
ATOM 658 C C . SER A 1 83 ? -0.246 -1.202 -2.228 1.00 86.44 83 SER A C 1
ATOM 660 O O . SER A 1 83 ? -1.131 -1.504 -1.424 1.00 86.44 83 SER A O 1
ATOM 662 N N . PHE A 1 84 ? 0.630 -0.223 -1.972 1.00 88.19 84 PHE A N 1
ATOM 663 C CA . PHE A 1 84 ? 0.587 0.579 -0.747 1.00 88.19 84 PHE A CA 1
ATOM 664 C C . PHE A 1 84 ? -0.682 1.441 -0.663 1.00 88.19 84 PHE A C 1
ATOM 666 O O . PHE A 1 84 ? -1.338 1.484 0.381 1.00 88.19 84 PHE A O 1
ATOM 673 N N . VAL A 1 85 ? -1.060 2.101 -1.762 1.00 86.19 85 VAL A N 1
ATOM 674 C CA . VAL A 1 85 ? -2.277 2.927 -1.824 1.00 86.19 85 VAL A CA 1
ATOM 675 C C . VAL A 1 85 ? -3.528 2.068 -1.619 1.00 86.19 85 VAL A C 1
ATOM 677 O O . VAL A 1 85 ? -4.373 2.424 -0.797 1.00 86.19 85 VAL A O 1
ATOM 680 N N . LEU A 1 86 ? -3.620 0.906 -2.274 1.00 86.06 86 LEU A N 1
ATOM 681 C CA . LEU A 1 86 ? -4.735 -0.032 -2.098 1.00 86.06 86 LEU A CA 1
ATOM 682 C C . LEU A 1 86 ? -4.859 -0.514 -0.643 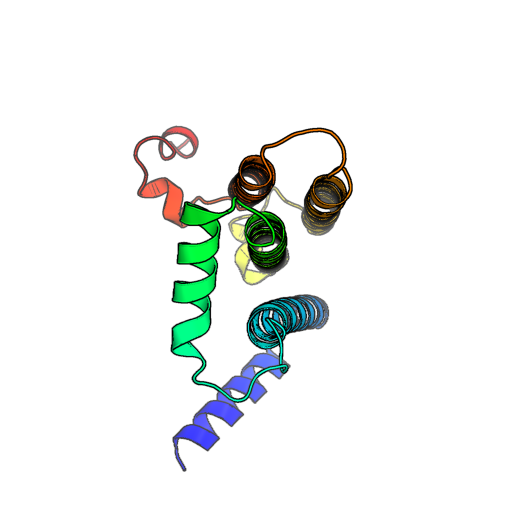1.00 86.06 86 LEU A C 1
ATOM 684 O O . LEU A 1 86 ? -5.961 -0.536 -0.093 1.00 86.06 86 LEU A O 1
ATOM 688 N N . ALA A 1 87 ? -3.739 -0.838 0.011 1.00 89.38 87 ALA A N 1
ATOM 689 C CA . ALA A 1 87 ? -3.727 -1.242 1.418 1.00 89.38 87 ALA A CA 1
ATOM 690 C C . ALA A 1 87 ? -4.164 -0.109 2.365 1.00 89.38 87 ALA A C 1
ATOM 692 O O . ALA A 1 87 ? -4.903 -0.346 3.324 1.00 89.38 87 ALA A O 1
ATOM 693 N N . SER A 1 88 ? -3.763 1.132 2.075 1.00 88.38 88 SER A N 1
ATOM 694 C CA . SER A 1 88 ? -4.185 2.317 2.832 1.00 88.38 88 SER A CA 1
ATOM 695 C C . SER A 1 88 ? -5.691 2.584 2.694 1.00 88.38 88 SER A C 1
ATOM 697 O O . SER A 1 88 ? -6.374 2.894 3.678 1.00 88.38 88 SER A O 1
ATOM 699 N N . CYS A 1 89 ? -6.243 2.381 1.495 1.00 85.25 89 CYS A N 1
ATOM 700 C CA . CYS A 1 89 ? -7.678 2.518 1.247 1.00 85.25 89 CYS A CA 1
ATOM 701 C C . CYS A 1 89 ? -8.477 1.399 1.934 1.00 85.25 89 CYS A C 1
ATOM 703 O O . CYS A 1 89 ? -9.463 1.701 2.609 1.00 85.25 89 CYS A O 1
ATOM 705 N N . LEU A 1 90 ? -7.985 0.153 1.928 1.00 88.06 90 LEU A N 1
ATOM 706 C CA . LEU A 1 90 ? -8.559 -0.932 2.736 1.00 88.06 90 LEU A CA 1
ATOM 707 C C . LEU A 1 90 ? -8.544 -0.596 4.238 1.00 88.06 90 LEU A C 1
ATOM 709 O O . LEU A 1 90 ? -9.557 -0.761 4.917 1.00 88.06 90 LEU A O 1
ATOM 713 N N . ARG A 1 91 ? -7.425 -0.079 4.770 1.00 90.31 91 ARG A N 1
ATOM 714 C CA . ARG A 1 91 ? -7.315 0.337 6.183 1.00 90.31 91 ARG A CA 1
ATOM 715 C C . ARG A 1 91 ? -8.343 1.406 6.540 1.00 90.31 91 ARG A C 1
ATOM 717 O O . ARG A 1 91 ? -8.902 1.370 7.631 1.00 90.31 91 ARG A O 1
ATOM 724 N N . THR A 1 92 ? -8.585 2.345 5.631 1.00 86.81 92 THR A N 1
ATOM 725 C CA . THR A 1 92 ? -9.527 3.451 5.839 1.00 86.81 92 THR A CA 1
ATOM 726 C C . THR A 1 92 ? -10.978 2.970 5.813 1.00 86.81 92 THR A C 1
ATOM 728 O O . THR A 1 92 ? -11.741 3.360 6.693 1.00 86.81 92 THR A O 1
ATOM 731 N N . GLN A 1 93 ? -11.332 2.088 4.870 1.00 84.62 93 GLN A N 1
ATOM 732 C CA . GLN A 1 93 ? -12.685 1.535 4.705 1.00 84.62 93 GLN A CA 1
ATOM 733 C C . GLN A 1 93 ? -13.062 0.522 5.799 1.00 84.62 93 GLN A C 1
ATOM 735 O O . GLN A 1 93 ? -14.226 0.417 6.174 1.00 84.62 93 GLN A O 1
ATOM 740 N N . VAL A 1 94 ? -12.087 -0.223 6.332 1.00 87.56 94 VAL A N 1
ATOM 741 C CA . VAL A 1 94 ? -12.310 -1.232 7.387 1.00 87.56 94 VAL A CA 1
ATOM 742 C C . VAL A 1 94 ? -12.236 -0.626 8.797 1.00 87.56 94 VAL A C 1
ATOM 744 O O . VAL A 1 94 ? -12.622 -1.281 9.765 1.00 87.56 94 VAL A O 1
ATOM 747 N N . ASN A 1 95 ? -11.754 0.615 8.946 1.00 88.75 95 ASN A N 1
ATOM 748 C CA . ASN A 1 95 ? -11.707 1.276 10.249 1.00 88.75 95 ASN A CA 1
ATOM 749 C C . ASN A 1 95 ? -13.119 1.629 10.739 1.00 88.75 95 ASN A C 1
ATOM 751 O O . ASN A 1 95 ? -13.850 2.371 10.083 1.00 88.75 95 ASN A O 1
ATOM 755 N N . ASP A 1 96 ? -13.465 1.158 11.936 1.00 86.00 96 ASP A N 1
ATOM 756 C CA . ASP A 1 96 ? -14.772 1.395 12.549 1.00 86.00 96 ASP A CA 1
ATOM 757 C C . ASP A 1 96 ? -15.051 2.888 12.784 1.00 86.00 96 ASP A C 1
ATOM 759 O O . ASP A 1 96 ? -16.200 3.316 12.694 1.00 86.00 96 ASP A O 1
ATOM 763 N N . GLU A 1 97 ? -14.009 3.690 13.023 1.00 84.75 97 GLU A N 1
ATOM 764 C CA . GLU A 1 97 ? -14.115 5.146 13.208 1.00 84.75 97 GLU A CA 1
ATOM 765 C C . GLU A 1 97 ? -14.630 5.864 11.949 1.00 84.75 97 GLU A C 1
ATOM 767 O O . GLU A 1 97 ? -15.297 6.890 12.052 1.00 84.75 97 GLU A O 1
ATOM 772 N N . ASN A 1 98 ? -14.381 5.295 10.764 1.00 81.19 98 ASN A N 1
ATOM 773 C CA . ASN A 1 98 ? -14.761 5.880 9.478 1.00 81.19 98 ASN A CA 1
ATOM 774 C C . ASN A 1 98 ? -16.080 5.311 8.926 1.00 81.19 98 ASN A C 1
ATOM 776 O O . ASN A 1 98 ? -16.503 5.672 7.828 1.00 81.19 98 ASN A O 1
ATOM 780 N N . LYS A 1 99 ? -16.774 4.441 9.675 1.00 80.88 99 LYS A N 1
ATOM 781 C CA . LYS A 1 99 ? -18.033 3.809 9.232 1.00 80.88 99 LYS A CA 1
ATOM 782 C C . LYS A 1 99 ? -19.131 4.799 8.859 1.00 80.88 99 LYS A C 1
ATOM 784 O O . LYS A 1 99 ? -19.962 4.485 8.015 1.00 80.88 99 LYS A O 1
ATOM 789 N N . ALA A 1 100 ? -19.150 5.975 9.486 1.00 80.88 100 ALA A N 1
ATOM 790 C CA . ALA A 1 100 ? -20.118 7.020 9.163 1.00 80.88 100 ALA A CA 1
ATOM 791 C C . ALA A 1 100 ? -19.944 7.551 7.728 1.00 80.88 100 ALA A C 1
ATOM 793 O O . ALA A 1 100 ? -20.926 7.920 7.091 1.00 80.88 100 ALA A O 1
ATOM 794 N N . GLU A 1 101 ? -18.712 7.558 7.212 1.00 77.62 101 GLU A N 1
ATOM 795 C CA . GLU A 1 101 ? -18.396 8.004 5.853 1.00 77.62 101 GLU A CA 1
ATOM 796 C C . GLU A 1 101 ? -18.594 6.884 4.820 1.00 77.62 101 GLU A C 1
ATOM 798 O O . GLU A 1 101 ? -19.069 7.151 3.720 1.00 77.62 101 GLU A O 1
ATOM 803 N N . PHE A 1 102 ? -18.334 5.629 5.206 1.00 76.00 102 PHE A N 1
ATOM 804 C CA . PHE A 1 102 ? -18.418 4.446 4.336 1.00 76.00 102 PHE A CA 1
ATOM 805 C C . PHE A 1 102 ? -19.603 3.524 4.660 1.00 76.00 102 PHE A C 1
ATOM 807 O O . PHE A 1 102 ? -19.502 2.305 4.549 1.00 76.00 102 PHE A O 1
ATOM 814 N N . SER A 1 103 ? -20.744 4.083 5.073 1.00 74.00 103 SER A N 1
ATOM 815 C CA . SER A 1 103 ? -21.907 3.292 5.522 1.00 74.00 103 SER A CA 1
ATOM 816 C C . SER A 1 103 ? -22.503 2.366 4.447 1.00 74.00 103 SER A C 1
ATOM 818 O O . SER A 1 103 ? -23.138 1.363 4.773 1.00 74.00 103 SER A O 1
ATOM 820 N N . HIS A 1 104 ? -22.266 2.664 3.167 1.00 78.56 104 HIS A N 1
ATOM 821 C CA . HIS A 1 104 ? -22.669 1.861 2.008 1.00 78.56 104 HIS A CA 1
ATOM 822 C C . HIS A 1 104 ? -21.676 0.746 1.642 1.00 78.56 104 HIS A C 1
ATOM 824 O O . HIS A 1 104 ? -21.971 -0.070 0.762 1.00 78.56 104 HIS A O 1
ATOM 830 N N . ILE A 1 105 ? -20.502 0.698 2.280 1.00 79.50 105 ILE A N 1
ATOM 831 C CA . ILE A 1 105 ? -19.439 -0.269 1.989 1.00 79.50 105 ILE A CA 1
ATOM 832 C C . ILE A 1 105 ? -19.299 -1.224 3.172 1.00 79.50 105 ILE A C 1
ATOM 834 O O . ILE A 1 105 ? -18.906 -0.835 4.270 1.00 79.50 105 ILE A O 1
ATOM 838 N N . SER A 1 106 ? -19.597 -2.506 2.951 1.00 86.62 106 SER A N 1
ATOM 839 C CA . SER A 1 106 ? -19.332 -3.524 3.967 1.00 86.62 106 SER A CA 1
ATOM 840 C C . SER A 1 106 ? -17.836 -3.886 4.003 1.00 86.62 106 SER A C 1
ATOM 842 O O . SER A 1 106 ? -17.171 -3.845 2.961 1.00 86.62 106 SER A O 1
ATOM 844 N N . PRO A 1 107 ? -17.286 -4.296 5.163 1.00 86.00 107 PRO A N 1
ATOM 845 C CA . PRO A 1 107 ? -15.890 -4.727 5.265 1.00 86.00 107 PRO A CA 1
ATOM 846 C C . PRO A 1 107 ? -15.533 -5.888 4.325 1.00 86.00 107 PRO A C 1
ATOM 848 O O . PRO A 1 107 ? -14.413 -5.963 3.825 1.00 86.00 107 PRO A O 1
ATOM 851 N N . GLU A 1 108 ? -16.483 -6.789 4.062 1.00 88.75 108 GLU A N 1
ATOM 852 C CA . GLU A 1 108 ? -16.311 -7.922 3.147 1.00 88.75 108 GLU A CA 1
ATOM 853 C C . GLU A 1 108 ? -16.182 -7.445 1.701 1.00 88.75 108 GLU A C 1
ATOM 855 O O . GLU A 1 108 ? -15.342 -7.952 0.958 1.00 88.75 108 GLU A O 1
ATOM 860 N N . ARG A 1 109 ? -16.980 -6.441 1.315 1.00 86.62 109 ARG A N 1
ATOM 861 C CA . ARG A 1 109 ? -16.897 -5.822 -0.006 1.00 86.62 109 ARG A CA 1
ATOM 862 C C . ARG A 1 109 ? -15.582 -5.069 -0.182 1.00 86.62 109 ARG A C 1
ATOM 864 O O . ARG A 1 109 ? -14.906 -5.301 -1.174 1.00 86.62 109 ARG A O 1
ATOM 871 N N . ALA A 1 110 ? -15.181 -4.258 0.800 1.00 85.38 110 ALA A N 1
ATOM 872 C CA . ALA A 1 110 ? -13.892 -3.560 0.786 1.00 85.38 110 ALA A CA 1
ATOM 873 C C . ALA A 1 110 ? -12.713 -4.537 0.618 1.00 85.38 110 ALA A C 1
ATOM 875 O O . ALA A 1 110 ? -11.779 -4.292 -0.145 1.00 85.38 110 ALA A O 1
ATOM 876 N N . PHE A 1 111 ? -12.773 -5.687 1.294 1.00 88.81 111 PHE A N 1
ATOM 877 C CA . PHE A 1 111 ? -11.759 -6.729 1.166 1.00 88.81 111 PHE A CA 1
ATOM 878 C C . PHE A 1 111 ? -11.782 -7.429 -0.203 1.00 88.81 111 PHE A C 1
ATOM 880 O O . PHE A 1 111 ? -10.723 -7.694 -0.774 1.00 88.81 111 PHE A O 1
ATOM 887 N N . ALA A 1 112 ? -12.968 -7.709 -0.751 1.00 86.62 112 ALA A N 1
ATOM 888 C CA . ALA A 1 112 ? -13.108 -8.280 -2.089 1.00 86.62 112 ALA A CA 1
ATOM 889 C C . ALA A 1 112 ? -12.574 -7.328 -3.173 1.00 86.62 112 ALA A C 1
ATOM 891 O O . ALA A 1 112 ? -11.811 -7.759 -4.040 1.00 86.62 112 ALA A O 1
ATOM 892 N N . ASP A 1 113 ? -12.909 -6.040 -3.073 1.00 84.38 113 ASP A N 1
ATOM 893 C CA . ASP A 1 113 ? -12.432 -4.986 -3.970 1.00 84.38 113 ASP A CA 1
ATOM 894 C C . ASP A 1 113 ? -10.898 -4.858 -3.893 1.00 84.38 113 ASP A C 1
ATOM 896 O O . ASP A 1 113 ? -10.230 -4.780 -4.926 1.00 84.38 113 ASP A O 1
ATOM 900 N N . PHE A 1 114 ? -10.317 -4.949 -2.687 1.00 87.62 114 PHE A N 1
ATOM 901 C CA . PHE A 1 114 ? -8.864 -4.979 -2.491 1.00 87.62 114 PHE A CA 1
ATOM 902 C C . PHE A 1 114 ? -8.197 -6.175 -3.187 1.00 87.62 114 PHE A C 1
ATOM 904 O O . PHE A 1 114 ? -7.225 -5.985 -3.919 1.00 87.62 114 PHE A O 1
ATOM 911 N N . ILE A 1 115 ? -8.706 -7.400 -2.999 1.00 88.31 115 ILE A N 1
ATOM 912 C CA . ILE A 1 115 ? -8.135 -8.598 -3.640 1.00 88.31 115 ILE A CA 1
ATOM 913 C C . ILE A 1 115 ? -8.225 -8.488 -5.159 1.00 88.31 115 ILE A C 1
ATOM 915 O O . ILE A 1 115 ? -7.257 -8.804 -5.852 1.00 88.31 115 ILE A O 1
ATOM 919 N N . PHE A 1 116 ? -9.376 -8.053 -5.673 1.00 85.69 116 PHE A N 1
ATOM 920 C CA . PHE A 1 116 ? -9.588 -7.898 -7.104 1.00 85.69 116 PHE A CA 1
ATOM 921 C C . PHE A 1 116 ? -8.605 -6.885 -7.697 1.00 85.69 116 PHE A C 1
ATOM 923 O O . PHE A 1 116 ? -7.887 -7.215 -8.639 1.00 85.69 116 PHE A O 1
ATOM 930 N N . ALA A 1 117 ? -8.497 -5.695 -7.100 1.00 82.50 117 ALA A N 1
ATOM 931 C CA . ALA A 1 117 ? -7.576 -4.658 -7.556 1.00 82.50 117 ALA A CA 1
ATOM 932 C C . ALA A 1 117 ? -6.107 -5.104 -7.469 1.00 82.50 117 ALA A C 1
ATOM 934 O O . ALA A 1 117 ? -5.351 -4.902 -8.418 1.00 82.50 117 ALA A O 1
ATOM 935 N N . HIS A 1 118 ? -5.715 -5.766 -6.377 1.00 83.88 118 HIS A N 1
ATOM 936 C CA . HIS A 1 118 ? -4.350 -6.261 -6.199 1.00 83.88 118 HIS A CA 1
ATOM 937 C C . HIS A 1 118 ? -4.006 -7.370 -7.205 1.00 83.88 118 HIS A C 1
ATOM 939 O O . HIS A 1 118 ? -2.918 -7.380 -7.771 1.00 83.88 118 HIS A O 1
ATOM 945 N N . LYS A 1 119 ? -4.950 -8.271 -7.506 1.00 83.88 119 LYS A N 1
ATOM 946 C CA . LYS A 1 119 ? -4.748 -9.306 -8.531 1.00 83.88 119 LYS A CA 1
ATOM 947 C C . LYS A 1 119 ? -4.742 -8.751 -9.947 1.00 83.88 119 LYS A C 1
ATOM 949 O O . LYS A 1 119 ? -4.019 -9.285 -10.784 1.00 83.88 119 LYS A O 1
ATOM 954 N N . CYS A 1 120 ? -5.515 -7.704 -10.219 1.00 78.44 120 CYS A N 1
ATOM 955 C CA . CYS A 1 120 ? -5.424 -6.983 -11.481 1.00 78.44 120 CYS A CA 1
ATOM 956 C C . CYS A 1 120 ? -4.045 -6.337 -11.652 1.00 78.44 120 CYS A C 1
ATOM 958 O O . CYS A 1 120 ? -3.489 -6.472 -12.734 1.00 78.44 120 CYS A O 1
ATOM 960 N N . ASP A 1 121 ? -3.483 -5.711 -10.611 1.00 77.69 121 ASP A N 1
ATOM 961 C CA . ASP A 1 121 ? -2.119 -5.151 -10.636 1.00 77.69 121 ASP A CA 1
ATOM 962 C C . ASP A 1 121 ? -1.067 -6.240 -10.919 1.00 77.69 121 ASP A C 1
ATOM 964 O O . ASP A 1 121 ? -0.318 -6.138 -11.892 1.00 77.69 121 ASP A O 1
ATOM 968 N N . ASP A 1 122 ? -1.102 -7.347 -10.164 1.00 77.06 122 ASP A N 1
ATOM 969 C CA . ASP A 1 122 ? -0.225 -8.511 -10.374 1.00 77.06 122 ASP A CA 1
ATOM 970 C C . ASP A 1 122 ? -0.325 -9.059 -11.812 1.00 77.06 122 ASP A C 1
ATOM 972 O O . ASP A 1 122 ? 0.679 -9.324 -12.475 1.00 77.06 122 ASP A O 1
ATOM 976 N N . ALA A 1 123 ? -1.550 -9.251 -12.315 1.00 73.69 123 ALA A N 1
ATOM 977 C CA . ALA A 1 123 ? -1.785 -9.777 -13.658 1.00 73.69 123 ALA A CA 1
ATOM 978 C C . ALA A 1 123 ? -1.290 -8.813 -14.743 1.00 73.69 123 ALA A C 1
ATOM 980 O O . ALA A 1 123 ? -0.831 -9.256 -15.799 1.00 73.69 123 ALA A O 1
ATOM 981 N N . MET A 1 124 ? -1.372 -7.508 -14.486 1.00 68.69 124 MET A N 1
ATOM 982 C CA . MET A 1 124 ? -0.896 -6.486 -15.404 1.00 68.69 124 MET A CA 1
ATOM 983 C C . MET A 1 124 ? 0.630 -6.507 -15.538 1.00 68.69 124 MET A C 1
ATOM 985 O O . MET A 1 124 ? 1.137 -6.316 -16.638 1.00 68.69 124 MET A O 1
ATOM 989 N N . LEU A 1 125 ? 1.346 -6.805 -14.449 1.00 66.69 125 LEU A N 1
ATOM 990 C CA . LEU A 1 125 ? 2.803 -6.967 -14.454 1.00 66.69 125 LEU A CA 1
ATOM 991 C C . LEU A 1 125 ? 3.276 -8.250 -15.153 1.00 66.69 125 LEU A C 1
ATOM 993 O O . LEU A 1 125 ? 4.342 -8.270 -15.757 1.00 66.69 125 LEU A O 1
ATOM 997 N N . ILE A 1 126 ? 2.522 -9.349 -15.061 1.00 65.69 126 ILE A N 1
ATOM 998 C CA . ILE A 1 126 ? 2.968 -10.658 -15.580 1.00 65.69 126 ILE A CA 1
ATOM 999 C C . ILE A 1 126 ? 2.756 -10.786 -17.098 1.00 65.69 126 ILE A C 1
ATOM 1001 O O . ILE A 1 126 ? 3.514 -11.485 -17.770 1.00 65.69 126 ILE A O 1
ATOM 1005 N N . ASN A 1 127 ? 1.757 -10.105 -17.671 1.00 61.03 127 ASN A N 1
ATOM 1006 C CA . ASN A 1 127 ? 1.443 -10.172 -19.109 1.00 61.03 127 ASN A CA 1
ATOM 1007 C C . ASN A 1 127 ? 2.396 -9.344 -20.006 1.00 61.03 127 ASN A C 1
ATOM 1009 O O . ASN A 1 127 ? 2.085 -9.064 -21.166 1.00 61.03 127 ASN A O 1
ATOM 1013 N N . ASP A 1 128 ? 3.584 -9.023 -19.493 1.00 51.62 128 ASP A N 1
ATOM 1014 C CA . ASP A 1 128 ? 4.681 -8.232 -20.069 1.00 51.62 128 ASP A CA 1
ATOM 1015 C C . ASP A 1 128 ? 5.231 -8.706 -21.441 1.00 51.62 128 ASP A C 1
ATOM 1017 O O . ASP A 1 128 ? 6.198 -8.135 -21.947 1.00 51.62 128 ASP A O 1
ATOM 1021 N N . PHE A 1 129 ? 4.638 -9.718 -22.089 1.00 48.59 129 PHE A N 1
ATOM 1022 C CA . PHE A 1 129 ? 5.143 -10.291 -23.344 1.00 48.59 129 PHE A CA 1
ATOM 1023 C C . PHE A 1 129 ? 4.491 -9.749 -24.635 1.00 48.59 129 PHE A C 1
ATOM 1025 O O . PHE A 1 129 ? 4.841 -10.216 -25.717 1.00 48.59 129 PHE A O 1
ATOM 1032 N N . SER A 1 130 ? 3.535 -8.805 -24.594 1.00 47.72 130 SER A N 1
ATOM 1033 C CA . SER A 1 130 ? 2.836 -8.383 -25.836 1.00 47.72 130 SER A CA 1
ATOM 1034 C C . SER A 1 130 ? 2.551 -6.896 -26.065 1.00 47.72 130 SER A C 1
ATOM 1036 O O . SER A 1 130 ? 2.264 -6.553 -27.211 1.00 47.72 130 SER A O 1
ATOM 1038 N N . TYR A 1 131 ? 2.674 -5.989 -25.085 1.00 44.06 131 TYR A N 1
ATOM 1039 C CA . TYR A 1 131 ? 2.368 -4.566 -25.322 1.00 44.06 131 TYR A CA 1
ATOM 1040 C C . TYR A 1 131 ? 3.481 -3.613 -24.849 1.00 44.06 131 TYR A C 1
ATOM 1042 O O . TYR A 1 131 ? 3.929 -3.700 -23.710 1.00 44.06 131 TYR A O 1
ATOM 1050 N N . PRO A 1 132 ? 3.917 -2.651 -25.687 1.00 50.88 132 PRO A N 1
ATOM 1051 C CA . PRO A 1 132 ? 5.157 -1.895 -25.484 1.00 50.88 132 PRO A CA 1
ATOM 1052 C C . PRO A 1 132 ? 5.068 -0.726 -24.482 1.00 50.88 132 PRO A C 1
ATOM 1054 O O . PRO A 1 132 ? 5.974 0.103 -24.438 1.00 50.88 132 PRO A O 1
ATOM 1057 N N . THR A 1 133 ? 4.004 -0.602 -23.679 1.00 57.28 133 THR A N 1
ATOM 1058 C CA . THR A 1 133 ? 3.799 0.573 -22.803 1.00 57.28 133 THR A CA 1
ATOM 1059 C C . THR A 1 133 ? 3.679 0.208 -21.322 1.00 57.28 133 THR A C 1
ATOM 1061 O O . THR A 1 133 ? 2.656 0.420 -20.685 1.00 57.28 133 THR A O 1
ATOM 1064 N N . TYR A 1 134 ? 4.788 -0.254 -20.739 1.00 54.19 134 TYR A N 1
ATOM 1065 C CA . TYR A 1 134 ? 4.973 -0.499 -19.296 1.00 54.19 134 TYR A CA 1
ATOM 1066 C C . TYR A 1 134 ? 4.502 0.663 -18.391 1.00 54.19 134 TYR A C 1
ATOM 1068 O O . TYR A 1 134 ? 3.969 0.447 -17.307 1.00 54.19 134 TYR A O 1
ATOM 1076 N N . GLY A 1 135 ? 4.628 1.914 -18.854 1.00 56.28 135 GLY A N 1
ATOM 1077 C CA . GLY A 1 135 ? 4.127 3.094 -18.137 1.00 56.28 135 GLY A CA 1
ATOM 1078 C C . GLY A 1 135 ? 2.597 3.233 -18.119 1.00 56.28 135 GLY A C 1
ATOM 1079 O O . GLY A 1 135 ? 2.053 3.809 -17.179 1.00 56.28 135 GLY A O 1
ATOM 1080 N N . ALA A 1 136 ? 1.887 2.688 -19.113 1.00 58.12 136 ALA A N 1
ATOM 1081 C CA . ALA A 1 136 ? 0.425 2.724 -19.167 1.00 58.12 136 ALA A CA 1
ATOM 1082 C C . ALA A 1 136 ? -0.202 1.771 -18.141 1.00 58.12 136 ALA A C 1
ATOM 1084 O O . ALA A 1 136 ? -1.242 2.093 -17.573 1.00 58.12 136 ALA A O 1
ATOM 1085 N N . TYR A 1 137 ? 0.457 0.648 -17.842 1.00 62.06 137 TYR A N 1
ATOM 1086 C CA . TYR A 1 137 ? -0.008 -0.313 -16.845 1.00 62.06 137 TYR A CA 1
ATOM 1087 C C . TYR A 1 137 ? 0.109 0.228 -15.421 1.00 62.06 137 TYR A C 1
ATOM 1089 O O . TYR A 1 137 ? -0.894 0.256 -14.710 1.00 62.06 137 TYR A O 1
ATOM 1097 N N . GLY A 1 138 ? 1.262 0.797 -15.055 1.00 63.47 138 GLY A N 1
ATOM 1098 C CA . GLY A 1 138 ? 1.420 1.490 -13.774 1.00 63.47 138 GLY A CA 1
ATOM 1099 C C . GLY A 1 138 ? 0.470 2.688 -13.620 1.00 63.47 138 GLY A C 1
ATOM 1100 O O . GLY A 1 138 ? -0.129 2.875 -12.563 1.00 63.47 138 GLY A O 1
ATOM 1101 N N . ALA A 1 139 ? 0.25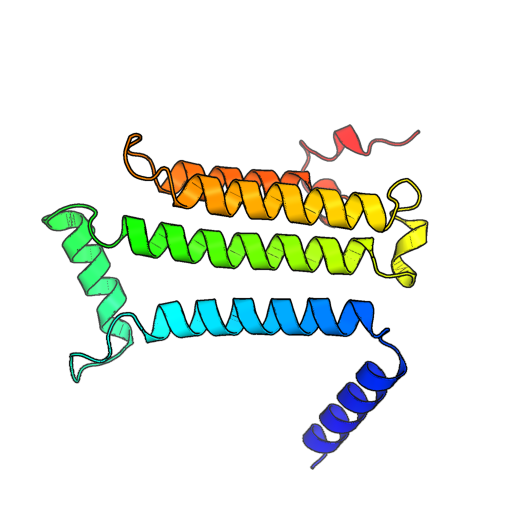2 3.464 -14.689 1.00 59.59 139 ALA A N 1
ATOM 1102 C CA . ALA A 1 139 ? -0.730 4.549 -14.683 1.00 59.59 139 ALA A CA 1
ATOM 1103 C C . ALA A 1 139 ? -2.173 4.033 -14.554 1.00 59.59 139 ALA A C 1
ATOM 1105 O O . ALA A 1 139 ? -2.973 4.629 -13.840 1.00 59.59 139 ALA A O 1
ATOM 1106 N N . SER A 1 140 ? -2.514 2.919 -15.206 1.00 63.84 140 SER A N 1
ATOM 1107 C CA . SER A 1 140 ? -3.846 2.314 -15.107 1.00 63.84 140 SER A CA 1
ATOM 1108 C C . SER A 1 140 ? -4.120 1.748 -13.715 1.00 63.84 140 SER A C 1
ATOM 1110 O O . SER A 1 140 ? -5.217 1.935 -13.200 1.00 63.84 140 SER A O 1
ATOM 1112 N N . ALA A 1 141 ? -3.119 1.144 -13.072 1.00 64.50 141 ALA A N 1
ATOM 1113 C CA . ALA A 1 141 ? -3.221 0.617 -11.719 1.00 64.50 141 ALA A CA 1
ATOM 1114 C C . ALA A 1 141 ? -3.318 1.752 -10.685 1.00 64.50 141 ALA A C 1
ATOM 1116 O O . ALA A 1 141 ? -4.142 1.700 -9.774 1.00 64.50 141 ALA A O 1
ATOM 1117 N N . PHE A 1 142 ? -2.589 2.850 -10.906 1.00 66.06 142 PHE A N 1
ATOM 1118 C CA . PHE A 1 142 ? -2.737 4.086 -10.141 1.00 66.06 142 PHE A CA 1
ATOM 1119 C C . PHE A 1 142 ? -4.122 4.734 -10.321 1.00 66.06 142 PHE A C 1
ATOM 1121 O O . PHE A 1 142 ? -4.730 5.167 -9.345 1.00 66.06 142 PHE A O 1
ATOM 1128 N N . LEU A 1 143 ? -4.665 4.767 -11.543 1.00 65.50 143 LEU A N 1
ATOM 1129 C CA . LEU A 1 143 ? -6.022 5.262 -11.809 1.00 65.50 143 LEU A CA 1
ATOM 1130 C C . LEU A 1 143 ? -7.103 4.346 -11.219 1.00 65.50 143 LEU A C 1
ATOM 1132 O O . LEU A 1 143 ? -8.133 4.836 -10.761 1.00 65.50 143 LEU A O 1
ATOM 1136 N N . LEU A 1 144 ? -6.862 3.035 -11.190 1.00 65.38 144 LEU A N 1
ATOM 1137 C CA . LEU A 1 144 ? -7.724 2.063 -10.525 1.00 65.38 144 LEU A CA 1
ATOM 1138 C C . LEU A 1 144 ? -7.693 2.271 -9.004 1.00 65.38 144 LEU A C 1
ATOM 1140 O O . LEU A 1 144 ? -8.744 2.310 -8.371 1.00 65.38 144 LEU A O 1
ATOM 1144 N N . ALA A 1 145 ? -6.511 2.498 -8.425 1.00 64.25 145 ALA A N 1
ATOM 1145 C CA . ALA A 1 145 ? -6.370 2.862 -7.019 1.00 64.25 145 ALA A CA 1
ATOM 1146 C C . ALA A 1 145 ? -7.089 4.185 -6.712 1.00 64.25 145 ALA A C 1
ATOM 1148 O O . ALA A 1 145 ? -7.841 4.258 -5.749 1.00 64.25 145 ALA A O 1
ATOM 1149 N N . ILE A 1 146 ? -6.958 5.197 -7.575 1.00 62.12 146 ILE A N 1
ATOM 1150 C CA . ILE A 1 146 ? -7.730 6.446 -7.496 1.00 62.12 146 ILE A CA 1
ATOM 1151 C C . ILE A 1 146 ? -9.239 6.193 -7.547 1.00 62.12 146 ILE A C 1
ATOM 1153 O O . ILE A 1 146 ? -9.987 6.854 -6.835 1.00 62.12 146 ILE A O 1
ATOM 1157 N N . TYR A 1 147 ? -9.695 5.275 -8.397 1.00 63.66 147 TYR A N 1
ATOM 1158 C CA . TYR A 1 147 ? -11.112 4.950 -8.524 1.00 63.66 147 TYR A CA 1
ATOM 1159 C C . TYR A 1 147 ? -11.663 4.265 -7.263 1.00 63.66 147 TYR A C 1
ATOM 1161 O O . TYR A 1 1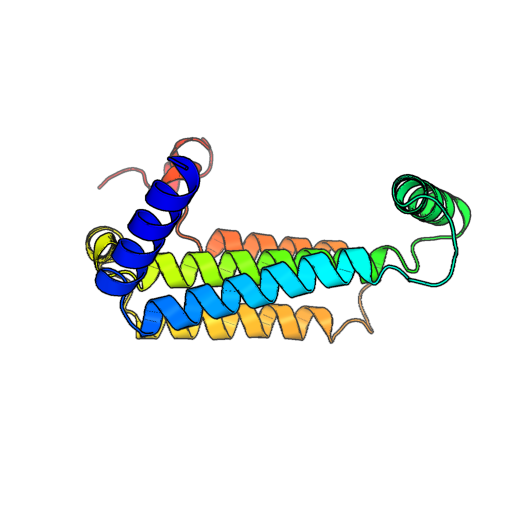47 ? -12.779 4.575 -6.850 1.00 63.66 147 TYR A O 1
ATOM 1169 N N . PHE A 1 148 ? -10.893 3.361 -6.648 1.00 62.19 148 PHE A N 1
ATOM 1170 C CA . PHE A 1 148 ? -11.305 2.626 -5.444 1.00 62.19 148 PHE A CA 1
ATOM 1171 C C . PHE A 1 148 ? -11.122 3.408 -4.141 1.00 62.19 148 PHE A C 1
ATOM 1173 O O . PHE A 1 148 ? -11.839 3.170 -3.168 1.00 62.19 148 PHE A O 1
ATOM 1180 N N . CYS A 1 149 ? -10.185 4.349 -4.101 1.00 63.84 149 CYS A N 1
ATOM 1181 C CA . CYS A 1 149 ? -10.083 5.297 -3.008 1.00 63.84 149 CYS A CA 1
ATOM 1182 C C . CYS A 1 149 ? -11.181 6.348 -3.210 1.00 63.84 149 CYS A C 1
ATOM 1184 O O . CYS A 1 149 ? -11.043 7.231 -4.050 1.00 63.84 149 CYS A O 1
ATOM 1186 N N . GLU A 1 150 ? -12.290 6.250 -2.470 1.00 62.22 150 GLU A N 1
ATOM 1187 C CA . GLU A 1 150 ? -13.338 7.279 -2.462 1.00 62.22 150 GLU A CA 1
ATOM 1188 C C . GLU A 1 150 ? -12.743 8.624 -2.031 1.00 62.22 150 GLU A C 1
ATOM 1190 O O . GLU A 1 150 ? -12.641 8.969 -0.855 1.00 62.22 150 GLU A O 1
ATOM 1195 N N . TRP A 1 151 ? -12.289 9.392 -3.018 1.00 60.78 151 TRP A N 1
ATOM 1196 C CA . TRP A 1 151 ? -11.467 10.571 -2.810 1.00 60.78 151 TRP A CA 1
ATOM 1197 C C . TRP A 1 151 ? -12.319 11.805 -2.507 1.00 60.78 151 TRP A C 1
ATOM 1199 O O . TRP A 1 151 ? -12.084 12.881 -3.052 1.00 60.78 151 TRP A O 1
ATOM 1209 N N . LYS A 1 152 ? -13.329 11.669 -1.642 1.00 56.50 152 LYS A N 1
ATOM 1210 C CA . LYS A 1 152 ? -14.247 12.755 -1.270 1.00 56.50 152 LYS A CA 1
ATOM 1211 C C . LYS A 1 152 ? -13.478 13.976 -0.741 1.00 56.50 152 LYS A C 1
ATOM 1213 O O . LYS A 1 152 ? -13.733 15.105 -1.153 1.00 56.50 152 LYS A O 1
ATOM 1218 N N . THR A 1 153 ? -12.431 13.737 0.050 1.00 51.25 153 THR A N 1
ATOM 1219 C CA . THR A 1 153 ? -11.637 14.782 0.721 1.00 51.25 153 THR A CA 1
ATOM 1220 C C . THR A 1 153 ? -10.641 15.532 -0.178 1.00 51.25 153 THR A C 1
ATOM 1222 O O . THR A 1 153 ? -10.301 16.668 0.137 1.00 51.25 153 THR A O 1
ATOM 1225 N N . VAL A 1 154 ? -10.185 14.977 -1.311 1.00 50.00 154 VAL A N 1
ATOM 1226 C CA . VAL A 1 154 ? -9.301 15.710 -2.265 1.00 50.00 154 VAL A CA 1
ATOM 1227 C C . VAL A 1 154 ? -10.027 16.061 -3.559 1.00 50.00 154 VAL A C 1
ATOM 1229 O O . VAL A 1 154 ? -9.776 17.117 -4.133 1.00 50.00 154 VAL A O 1
ATOM 1232 N N . GLY A 1 155 ? -10.988 15.241 -3.985 1.00 55.12 155 GLY A N 1
ATOM 1233 C CA . GLY A 1 155 ? -11.839 15.505 -5.142 1.00 55.12 155 GLY A CA 1
ATOM 1234 C C . GLY A 1 155 ? -12.693 16.763 -4.992 1.00 55.12 155 GLY A C 1
ATOM 1235 O O . GLY A 1 155 ? -12.963 17.412 -5.998 1.00 55.12 155 GLY A O 1
ATOM 1236 N N . GLN A 1 156 ? -13.026 17.174 -3.762 1.00 57.75 156 GLN A N 1
ATOM 1237 C CA . GLN A 1 156 ? -13.676 18.465 -3.491 1.00 57.75 156 GLN A CA 1
ATOM 1238 C C . GLN A 1 156 ? -12.842 19.682 -3.942 1.00 57.75 156 GLN A C 1
ATOM 1240 O O . GLN A 1 156 ? -13.407 20.716 -4.291 1.00 57.75 156 GLN A O 1
ATOM 1245 N N . TYR A 1 157 ? -11.508 19.562 -3.995 1.00 56.84 157 TYR A N 1
ATOM 1246 C CA . TYR A 1 157 ? -10.609 20.629 -4.460 1.00 56.84 157 TYR A CA 1
ATOM 1247 C C . TYR A 1 157 ? -10.332 20.571 -5.969 1.00 56.84 157 TYR A C 1
ATOM 1249 O O . TYR A 1 157 ? -9.730 21.492 -6.519 1.00 56.84 157 TYR A O 1
ATOM 1257 N N . ILE A 1 158 ? -10.771 19.509 -6.653 1.00 63.38 158 ILE A N 1
ATOM 1258 C CA . ILE A 1 158 ? -10.605 19.331 -8.096 1.00 63.38 158 ILE A CA 1
ATOM 1259 C C . ILE A 1 158 ? -11.947 19.652 -8.776 1.00 63.38 158 ILE A C 1
ATOM 1261 O O . ILE A 1 158 ? -12.902 18.879 -8.651 1.00 63.38 158 ILE A O 1
ATOM 1265 N N . PRO A 1 159 ? -12.045 20.748 -9.556 1.00 63.16 159 PRO A N 1
ATOM 1266 C CA . PRO A 1 159 ? -13.316 21.227 -10.115 1.00 63.16 159 PRO A CA 1
ATOM 1267 C C . PRO A 1 159 ? -14.084 20.191 -10.953 1.00 63.16 159 PRO A C 1
ATOM 1269 O O . PRO A 1 159 ? -15.311 20.230 -11.020 1.00 63.16 159 PRO A O 1
ATOM 1272 N N . LEU A 1 160 ? -13.371 19.254 -11.589 1.00 61.97 160 LEU A N 1
ATOM 1273 C CA . LEU A 1 160 ? -13.949 18.204 -12.434 1.00 61.97 160 LEU A CA 1
ATOM 1274 C C . LEU A 1 160 ? -14.600 17.059 -11.638 1.00 61.97 160 LEU A C 1
ATOM 1276 O O . LEU A 1 160 ? -15.571 16.475 -12.114 1.00 61.97 160 LEU A O 1
ATOM 1280 N N . TRP A 1 161 ? -14.104 16.742 -10.439 1.00 55.47 161 TRP A N 1
ATOM 1281 C CA . TRP A 1 161 ? -14.625 15.650 -9.602 1.00 55.47 161 TRP A CA 1
ATOM 1282 C C . TRP A 1 161 ? -15.653 16.099 -8.574 1.00 55.47 161 TRP A C 1
ATOM 1284 O O . TRP A 1 161 ? -16.476 15.290 -8.148 1.00 55.47 161 TRP A O 1
ATOM 1294 N N . ASN A 1 162 ? -15.678 17.390 -8.249 1.00 56.16 162 ASN A N 1
ATOM 1295 C CA . ASN A 1 162 ? -16.655 17.960 -7.329 1.00 56.16 162 ASN A CA 1
ATOM 1296 C C . ASN A 1 162 ? -18.117 17.722 -7.781 1.00 56.16 162 ASN A C 1
ATOM 1298 O O . ASN A 1 162 ? -19.014 17.577 -6.961 1.00 56.16 162 ASN A O 1
ATOM 1302 N N . LYS A 1 163 ? -18.363 17.568 -9.094 1.00 56.53 163 LYS A N 1
ATOM 1303 C CA . LYS A 1 163 ? -19.699 17.268 -9.651 1.00 56.53 163 LYS A CA 1
ATOM 1304 C C . LYS A 1 163 ? -20.275 15.907 -9.239 1.00 56.53 163 LYS A C 1
ATOM 1306 O O . LYS A 1 163 ? -21.482 15.733 -9.324 1.00 56.53 163 LYS A O 1
ATOM 1311 N N . ARG A 1 164 ? -19.441 14.947 -8.819 1.00 56.84 164 ARG A N 1
ATOM 1312 C CA . ARG A 1 164 ? -19.879 13.616 -8.351 1.00 56.84 164 ARG A CA 1
ATOM 1313 C C . ARG A 1 164 ? -20.365 13.624 -6.898 1.00 56.84 164 ARG A C 1
ATOM 1315 O O . ARG A 1 164 ? -21.031 12.684 -6.488 1.00 56.84 164 ARG A O 1
ATOM 1322 N N . TYR A 1 165 ? -20.015 14.674 -6.154 1.00 54.22 165 TYR A N 1
ATOM 1323 C CA . TYR A 1 165 ? -20.344 14.877 -4.741 1.00 54.22 165 TYR A CA 1
ATOM 1324 C C . TYR A 1 165 ? -21.233 16.111 -4.526 1.00 54.22 165 TYR A C 1
ATOM 1326 O O . TYR A 1 165 ? -21.409 16.549 -3.391 1.00 54.22 165 TYR A O 1
ATOM 1334 N N . ALA A 1 166 ? -21.767 16.691 -5.609 1.00 50.94 166 ALA A N 1
ATOM 1335 C CA . ALA A 1 166 ? -22.786 17.724 -5.523 1.00 50.94 166 ALA A CA 1
ATOM 1336 C C . ALA A 1 166 ? -24.011 17.120 -4.826 1.00 50.94 166 ALA A C 1
ATOM 1338 O O . ALA A 1 166 ? -24.532 16.102 -5.272 1.00 50.94 166 ALA A O 1
ATOM 1339 N N . ALA A 1 167 ? -24.361 17.722 -3.692 1.00 50.66 167 ALA A N 1
ATOM 1340 C CA . ALA A 1 167 ? -25.326 17.232 -2.724 1.00 50.66 167 ALA A CA 1
ATOM 1341 C C . ALA A 1 167 ? -26.707 16.940 -3.330 1.00 50.66 167 ALA A C 1
ATOM 1343 O O . ALA A 1 167 ? -27.255 17.788 -4.036 1.00 50.66 167 ALA A O 1
ATOM 1344 N N . ASP A 1 168 ? -27.253 15.782 -2.958 1.00 42.34 168 ASP A N 1
ATOM 1345 C CA . ASP A 1 168 ? -28.627 15.711 -2.456 1.00 42.34 168 ASP A CA 1
ATOM 1346 C C . ASP A 1 168 ? -28.588 15.942 -0.935 1.00 42.34 168 ASP A C 1
ATOM 1348 O O . ASP A 1 168 ? -27.653 15.407 -0.284 1.00 42.34 168 ASP A O 1
#